Protein AF-A0A538IL35-F1 (afdb_monomer)

Nearest PDB structures (foldseek):
  2c0l-assembly1_A  TM=7.351E-01  e=3.423E-02  Homo sapiens
  7qtt-assembly1_X  TM=6.429E-01  e=5.592E-02  Homo sapiens
  7xn7-assembly1_q  TM=7.095E-01  e=3.117E-01  Komagataella phaffii
  2ho1-assembly1_A  TM=6.582E-01  e=2.105E-01  Pseudomonas aeruginosa PAO1
  6u3w-assembly1_B  TM=6.122E-01  e=2.561E-01  Saccharomyces cerevisiae S288C

Radius of gyration: 14.82 Å; Cα contacts (8 Å, |Δi|>4): 160; chains: 1; bounding box: 39×29×35 Å

Sequence (123 aa):
YTLQAEIAACHARAATAERTDWAKIADLYEVLARVAPSPIVELNRAVAISMASGPAEGLSLLDQIADDPSLKNYHLLPSVRGDLLAKLGRNAEARAEFERAASLTRNAREREILQRRAASLAD

Foldseek 3Di:
DVLVVVLVVQVVPAPDPLRRPLVVNLVSLVVCCVVPNDLVSLLVSLVSCCSVVNLVSSLVSLVVSVPPPVCQLPLVSLQSNLVSCVSVVVLVSSLVSLCSSLVNDPDPVSNVVSNVSSVVSDD

Mean predicted aligned error: 3.36 Å

Solvent-accessible surface area (backbone atoms only — not comparable to full-atom values): 6400 Å² total; per-residue (Å²): 108,71,62,61,51,50,45,51,46,40,55,72,72,25,92,43,82,88,62,31,58,28,57,61,40,24,54,45,31,54,53,42,33,73,78,56,72,41,76,67,44,49,52,51,26,22,54,25,32,21,71,53,76,32,40,68,58,12,46,58,50,44,64,77,53,65,80,41,75,87,49,74,72,38,30,63,58,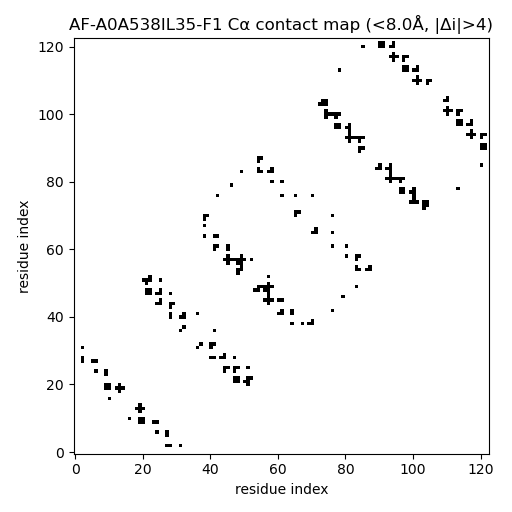33,39,54,49,15,54,30,29,45,77,70,68,41,30,73,61,13,23,53,22,15,48,51,17,29,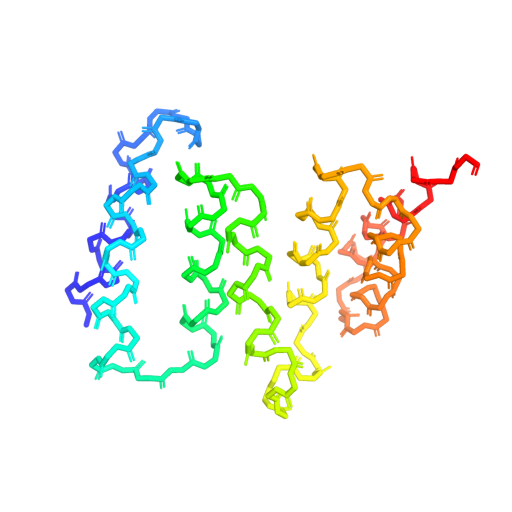72,48,44,88,48,68,68,60,23,53,52,27,46,51,55,24,57,74,46,69,128

Secondary structure (DSSP, 8-state):
-HHHHHHHHHHHH-SSGGGS-HHHHHHHHHHHHHHS--HHHHHHHHHHHHHHH-HHHHHHHHHHHTT-GGGTT-THHHHHHHHHHHHTT-HHHHHHHHHHHHHH---HHHHHHHHHHHHTT--

pLDDT: mean 94.09, std 5.65, range [55.53, 98.31]

Structure (mmCIF, N/CA/C/O backbone):
data_AF-A0A538IL35-F1
#
_entry.id   AF-A0A538IL35-F1
#
loop_
_atom_site.group_PDB
_atom_site.id
_atom_site.type_symbol
_atom_site.label_atom_id
_atom_site.label_alt_id
_atom_site.label_comp_id
_atom_site.label_asym_id
_atom_site.label_entity_id
_atom_site.label_seq_id
_atom_site.pdbx_PDB_ins_code
_atom_site.Cartn_x
_atom_site.Cartn_y
_atom_site.Cartn_z
_atom_site.occupancy
_atom_site.B_iso_or_equiv
_atom_site.auth_seq_id
_atom_site.auth_comp_id
_atom_site.auth_asym_id
_atom_site.auth_atom_id
_atom_site.pdbx_PDB_model_num
ATOM 1 N N . TYR A 1 1 ? 18.256 -2.791 -9.905 1.00 73.44 1 TYR A N 1
ATOM 2 C CA . TYR A 1 1 ? 17.986 -1.391 -10.293 1.00 73.44 1 TYR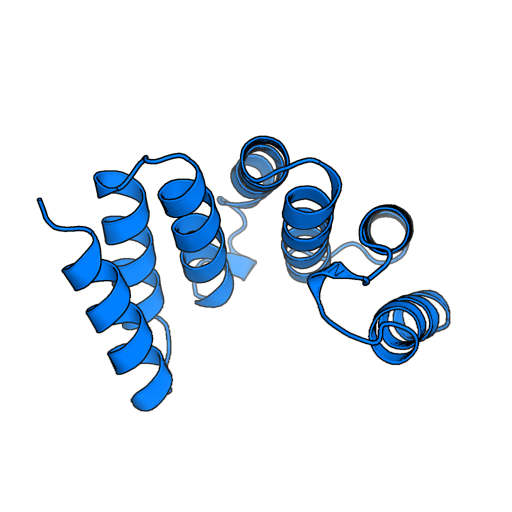 A CA 1
ATOM 3 C C . TYR A 1 1 ? 17.105 -1.239 -11.531 1.00 73.44 1 TYR A C 1
ATOM 5 O O . TYR A 1 1 ? 16.202 -0.419 -11.471 1.00 73.44 1 TYR A O 1
ATOM 13 N N . THR A 1 2 ? 17.277 -2.009 -12.616 1.00 90.50 2 THR A N 1
ATOM 14 C CA . THR A 1 2 ? 16.473 -1.848 -13.853 1.00 90.50 2 THR A CA 1
ATOM 15 C C . THR A 1 2 ? 14.954 -1.877 -13.630 1.00 90.50 2 THR A C 1
ATOM 17 O O . THR A 1 2 ? 14.255 -1.012 -14.140 1.00 90.50 2 THR A O 1
ATOM 20 N N . LEU A 1 3 ? 14.441 -2.803 -12.807 1.00 90.31 3 LEU A N 1
ATOM 21 C CA . LEU A 1 3 ? 13.003 -2.886 -12.496 1.00 90.31 3 LEU A CA 1
ATOM 22 C C . LEU A 1 3 ? 12.478 -1.628 -11.790 1.00 90.31 3 LEU A C 1
ATOM 24 O O . LEU A 1 3 ? 11.454 -1.077 -12.173 1.00 90.31 3 LEU A O 1
ATOM 28 N N . GLN A 1 4 ? 13.212 -1.139 -10.791 1.00 91.38 4 GLN A N 1
ATOM 29 C CA . GLN A 1 4 ? 12.852 0.079 -10.060 1.00 91.38 4 GLN A CA 1
ATOM 30 C C . GLN A 1 4 ? 12.913 1.317 -10.964 1.00 91.38 4 GLN A C 1
ATOM 32 O O . GLN A 1 4 ? 12.063 2.197 -10.855 1.00 91.38 4 GLN A O 1
ATOM 37 N N . ALA A 1 5 ? 13.887 1.371 -11.879 1.00 91.1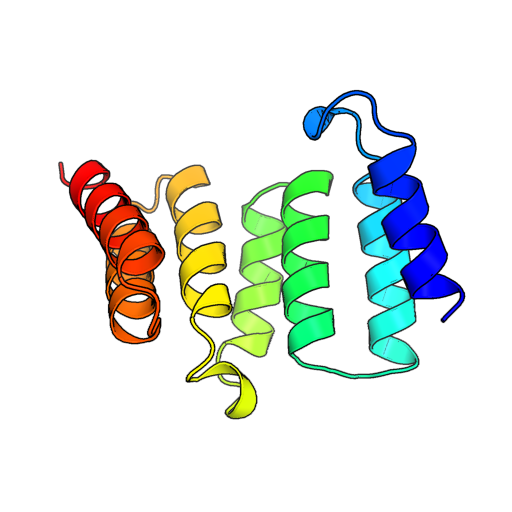2 5 ALA A N 1
ATOM 38 C CA . ALA A 1 5 ? 13.985 2.439 -12.867 1.00 91.12 5 ALA A CA 1
ATOM 39 C C . ALA A 1 5 ? 12.792 2.428 -13.835 1.00 91.12 5 ALA A C 1
ATOM 41 O O . ALA A 1 5 ? 12.257 3.490 -14.141 1.00 91.12 5 ALA A O 1
ATOM 42 N N . GLU A 1 6 ? 12.328 1.253 -14.269 1.00 93.25 6 GLU A N 1
ATOM 43 C CA . GLU A 1 6 ? 11.154 1.168 -15.143 1.00 93.25 6 GLU A CA 1
ATOM 44 C C . GLU A 1 6 ? 9.854 1.523 -14.407 1.00 93.25 6 GLU A C 1
ATOM 46 O O . GLU A 1 6 ? 9.009 2.206 -14.983 1.00 93.25 6 GLU A O 1
ATOM 51 N N . ILE A 1 7 ? 9.710 1.158 -13.126 1.00 91.75 7 ILE A N 1
ATOM 52 C CA . ILE A 1 7 ? 8.587 1.615 -12.284 1.00 91.75 7 ILE A CA 1
ATOM 53 C C . ILE A 1 7 ? 8.578 3.149 -12.209 1.00 91.75 7 ILE A C 1
ATOM 55 O O . ILE A 1 7 ? 7.558 3.785 -12.479 1.00 91.75 7 ILE A O 1
ATOM 59 N N . ALA A 1 8 ? 9.730 3.762 -11.917 1.00 90.56 8 ALA A N 1
ATOM 60 C CA . ALA A 1 8 ? 9.857 5.218 -11.882 1.00 90.56 8 ALA A CA 1
ATOM 61 C C . ALA A 1 8 ? 9.559 5.860 -13.250 1.00 90.56 8 ALA A C 1
ATOM 63 O O . ALA A 1 8 ? 8.884 6.888 -13.318 1.00 90.56 8 ALA A O 1
ATOM 64 N N . ALA A 1 9 ? 10.002 5.241 -14.348 1.00 89.69 9 ALA A N 1
ATOM 65 C CA . ALA A 1 9 ? 9.718 5.710 -15.700 1.00 89.69 9 ALA A CA 1
ATOM 66 C C . ALA A 1 9 ? 8.219 5.648 -16.039 1.00 89.69 9 ALA A C 1
ATOM 68 O O . ALA A 1 9 ? 7.721 6.541 -16.723 1.00 89.69 9 ALA A O 1
ATOM 69 N N . CYS A 1 10 ? 7.487 4.639 -15.554 1.00 91.50 10 CYS A N 1
ATOM 70 C CA . CYS A 1 10 ? 6.034 4.559 -15.729 1.00 91.50 10 CYS A CA 1
ATOM 71 C C . CYS A 1 10 ? 5.326 5.749 -15.069 1.00 91.50 10 CYS A C 1
ATOM 73 O O . CYS A 1 10 ? 4.487 6.380 -15.708 1.00 91.50 10 CYS A O 1
ATOM 75 N N . HIS A 1 11 ? 5.724 6.118 -13.847 1.00 92.25 11 HIS A N 1
ATOM 76 C CA . HIS A 1 11 ? 5.217 7.328 -13.194 1.00 92.25 11 HIS A CA 1
ATOM 77 C C . HIS A 1 11 ? 5.600 8.605 -13.951 1.00 92.25 11 HIS A C 1
ATOM 79 O O . HIS A 1 11 ? 4.755 9.466 -14.168 1.00 92.25 11 HIS A O 1
ATOM 85 N N . ALA A 1 12 ? 6.856 8.727 -14.390 1.00 89.69 12 ALA A N 1
ATOM 86 C CA . ALA A 1 12 ? 7.354 9.937 -15.048 1.00 89.69 12 ALA A CA 1
ATOM 87 C C . ALA A 1 12 ? 6.731 10.196 -16.433 1.00 89.69 12 ALA A C 1
ATOM 89 O O . ALA A 1 12 ? 6.666 11.341 -16.873 1.00 89.69 12 ALA A O 1
ATOM 90 N N . ARG A 1 13 ? 6.286 9.148 -17.138 1.00 91.75 13 ARG A N 1
ATOM 91 C CA . ARG A 1 13 ? 5.625 9.265 -18.451 1.00 91.75 13 ARG A CA 1
ATOM 92 C C . ARG A 1 13 ? 4.150 9.662 -18.343 1.00 91.75 13 ARG A C 1
ATOM 94 O O . ARG A 1 13 ? 3.563 10.081 -19.339 1.00 91.75 13 ARG A O 1
ATOM 101 N N . ALA A 1 14 ? 3.540 9.514 -17.170 1.00 88.94 14 ALA A N 1
ATOM 102 C CA . ALA A 1 14 ? 2.127 9.785 -16.974 1.00 88.94 14 ALA A CA 1
ATOM 103 C C . ALA A 1 14 ? 1.875 11.286 -16.773 1.00 88.94 14 ALA A C 1
ATOM 105 O O . ALA A 1 14 ? 2.492 11.928 -15.929 1.00 88.94 14 ALA A O 1
ATOM 106 N N . ALA A 1 15 ? 0.927 11.852 -17.524 1.00 85.88 15 ALA A N 1
ATOM 107 C CA . ALA A 1 15 ? 0.540 13.256 -17.353 1.00 85.88 15 ALA A CA 1
ATOM 108 C C . ALA A 1 15 ? -0.232 13.504 -16.040 1.00 85.88 15 ALA A C 1
ATOM 110 O O . ALA A 1 15 ? -0.231 14.618 -15.524 1.00 85.88 15 ALA A O 1
ATOM 111 N N . THR A 1 16 ? -0.902 12.472 -15.518 1.00 89.31 16 THR A N 1
ATOM 112 C CA . THR A 1 16 ? -1.600 12.469 -14.224 1.00 89.31 16 THR A CA 1
ATOM 113 C C . THR A 1 16 ? -1.483 11.085 -13.584 1.00 89.31 16 THR A C 1
ATOM 115 O O . THR A 1 16 ? -1.153 10.111 -14.266 1.00 89.31 16 THR A O 1
ATOM 118 N N . ALA A 1 17 ? -1.789 10.970 -12.290 1.00 82.56 17 ALA A N 1
ATOM 119 C CA . ALA A 1 17 ? -1.761 9.685 -11.590 1.00 82.56 17 ALA A CA 1
ATOM 120 C C . ALA A 1 17 ? -2.713 8.656 -12.230 1.00 82.56 17 ALA A C 1
ATOM 122 O O . ALA A 1 17 ? -2.357 7.489 -12.379 1.00 82.56 17 ALA A O 1
ATOM 123 N N . GLU A 1 18 ? -3.885 9.091 -12.692 1.00 85.62 18 GLU A N 1
ATOM 124 C CA . GLU A 1 18 ? -4.905 8.249 -13.333 1.00 85.62 18 GLU A CA 1
ATOM 125 C C . GLU A 1 18 ? -4.456 7.730 -14.703 1.00 85.62 18 GLU A C 1
ATOM 127 O O . GLU A 1 18 ? -4.920 6.688 -15.151 1.00 85.62 18 GLU A O 1
ATOM 132 N N . ARG A 1 19 ? -3.541 8.443 -15.371 1.00 89.06 19 ARG A N 1
ATOM 133 C CA . ARG A 1 19 ? -2.952 8.039 -16.658 1.00 89.06 19 ARG A CA 1
ATOM 134 C C . ARG A 1 19 ? -1.705 7.168 -16.508 1.00 89.06 19 ARG A C 1
ATOM 136 O O . ARG A 1 19 ? -1.077 6.841 -17.513 1.00 89.06 19 ARG A O 1
ATOM 143 N N . THR A 1 20 ? -1.316 6.832 -15.281 1.00 94.12 20 THR A N 1
ATOM 144 C CA . THR A 1 20 ? -0.191 5.924 -15.039 1.00 94.12 20 THR A CA 1
ATOM 145 C C . THR A 1 20 ? -0.569 4.513 -15.479 1.00 94.12 20 THR A C 1
ATOM 147 O O . THR A 1 20 ? -1.676 4.051 -15.212 1.00 94.12 20 THR A O 1
ATOM 150 N N . ASP A 1 21 ? 0.359 3.816 -16.136 1.00 95.38 21 ASP A N 1
ATOM 151 C CA . ASP A 1 21 ? 0.192 2.409 -16.508 1.00 95.38 21 ASP A CA 1
ATOM 152 C C . ASP A 1 21 ? 0.353 1.511 -15.271 1.00 95.38 21 ASP A C 1
ATOM 154 O O . ASP A 1 21 ? 1.407 0.928 -15.004 1.00 95.38 21 ASP A O 1
ATOM 158 N N . TRP A 1 22 ? -0.702 1.470 -14.458 1.00 96.38 22 TRP A N 1
ATOM 159 C CA . TRP A 1 22 ? -0.726 0.727 -13.202 1.00 96.38 22 TRP A CA 1
ATOM 160 C C . TRP A 1 22 ? -0.631 -0.785 -13.408 1.00 96.38 22 TRP A C 1
ATOM 162 O O . TRP A 1 22 ? -0.027 -1.456 -12.575 1.00 96.38 22 TRP A O 1
ATOM 172 N N . ALA A 1 23 ? -1.163 -1.309 -14.518 1.00 96.19 23 ALA A N 1
ATOM 173 C CA . ALA A 1 23 ? -1.047 -2.723 -14.866 1.00 96.19 23 ALA A CA 1
ATOM 174 C C . ALA A 1 23 ? 0.425 -3.106 -15.070 1.00 96.19 23 ALA A C 1
ATOM 176 O O . ALA A 1 23 ? 0.928 -4.017 -14.414 1.00 96.19 23 ALA A O 1
ATOM 177 N N . LYS A 1 24 ? 1.164 -2.321 -15.862 1.00 96.75 24 LYS A N 1
ATOM 178 C CA . LYS A 1 24 ? 2.604 -2.529 -16.037 1.00 96.75 24 LYS A CA 1
ATOM 179 C C . LYS A 1 24 ? 3.386 -2.377 -14.733 1.00 96.75 24 LYS A C 1
ATOM 181 O O . LYS A 1 24 ? 4.323 -3.135 -14.488 1.00 96.75 24 LYS A O 1
ATOM 186 N N . ILE A 1 25 ? 3.036 -1.407 -13.888 1.00 97.56 25 ILE A N 1
ATOM 187 C CA . ILE A 1 25 ? 3.685 -1.251 -12.578 1.00 97.56 25 ILE A CA 1
ATOM 188 C C . ILE A 1 25 ? 3.434 -2.484 -11.696 1.00 97.56 25 ILE A C 1
ATOM 190 O O . ILE A 1 25 ? 4.368 -2.946 -11.040 1.00 97.56 25 ILE A O 1
ATOM 194 N N . ALA A 1 26 ? 2.222 -3.045 -11.700 1.00 97.12 26 ALA A N 1
ATOM 195 C CA . ALA A 1 26 ? 1.906 -4.266 -10.962 1.00 97.12 26 ALA A CA 1
ATOM 196 C C . ALA A 1 26 ? 2.739 -5.465 -11.454 1.00 97.12 26 ALA A C 1
ATOM 198 O O . ALA A 1 26 ? 3.343 -6.154 -10.628 1.00 97.12 26 ALA A O 1
ATOM 199 N N . ASP A 1 27 ? 2.869 -5.647 -12.773 1.00 97.19 27 ASP A N 1
ATOM 200 C CA . ASP A 1 27 ? 3.709 -6.698 -13.371 1.00 97.19 27 ASP A CA 1
ATOM 201 C C . ASP A 1 27 ? 5.186 -6.544 -12.972 1.00 97.19 27 ASP A C 1
ATOM 203 O O . ASP A 1 27 ? 5.861 -7.509 -12.599 1.00 97.19 27 ASP A O 1
ATOM 207 N N . LEU A 1 28 ? 5.704 -5.311 -12.996 1.00 97.69 28 LEU A N 1
ATOM 208 C CA . LEU A 1 28 ? 7.079 -5.013 -12.587 1.00 97.69 28 LEU A CA 1
ATOM 209 C C . LEU A 1 28 ? 7.306 -5.304 -11.101 1.00 97.69 28 LEU A C 1
ATOM 211 O O . LEU A 1 28 ? 8.356 -5.844 -10.742 1.00 97.69 28 LEU A O 1
ATOM 215 N N . TYR A 1 29 ? 6.338 -4.976 -10.242 1.00 97.62 29 TYR A N 1
ATOM 216 C CA . TYR A 1 29 ? 6.401 -5.311 -8.822 1.00 97.62 29 TYR A CA 1
ATOM 217 C C . TYR A 1 29 ? 6.312 -6.814 -8.570 1.00 97.62 29 TYR A C 1
ATOM 219 O O . TYR A 1 29 ? 7.001 -7.306 -7.683 1.00 97.62 29 TYR A O 1
ATOM 227 N N . GLU A 1 30 ? 5.537 -7.560 -9.355 1.00 96.12 30 GLU A N 1
ATOM 228 C CA . GLU A 1 30 ? 5.501 -9.019 -9.261 1.00 96.12 30 GLU A CA 1
ATOM 229 C C . GLU A 1 30 ? 6.856 -9.647 -9.608 1.00 96.12 30 GLU A C 1
ATOM 231 O O . GLU A 1 30 ? 7.354 -10.525 -8.899 1.00 96.12 30 GLU A O 1
ATOM 236 N N . VAL A 1 31 ? 7.502 -9.173 -10.677 1.00 97.31 31 VAL A N 1
ATOM 237 C CA . VAL A 1 31 ? 8.864 -9.607 -11.009 1.00 97.31 31 VAL A CA 1
ATOM 238 C C . VAL A 1 31 ? 9.833 -9.213 -9.894 1.00 97.31 31 VAL A C 1
ATOM 240 O O . VAL A 1 31 ? 10.654 -10.038 -9.489 1.00 97.31 31 VAL A O 1
ATOM 243 N N . LEU A 1 32 ? 9.727 -7.988 -9.368 1.00 96.19 32 LEU A N 1
ATOM 244 C CA . LEU A 1 32 ? 10.591 -7.502 -8.294 1.00 96.19 32 LEU A CA 1
ATOM 245 C C . LEU A 1 32 ? 10.441 -8.331 -7.012 1.00 96.19 32 LEU A C 1
ATOM 247 O O . LEU A 1 32 ? 11.453 -8.679 -6.413 1.00 96.19 32 LEU A O 1
ATOM 251 N N . ALA A 1 33 ? 9.216 -8.696 -6.636 1.00 95.06 33 ALA A N 1
ATOM 252 C CA . ALA A 1 33 ? 8.927 -9.528 -5.472 1.00 95.06 33 ALA A CA 1
ATOM 253 C C . ALA A 1 33 ? 9.592 -10.908 -5.560 1.00 95.06 33 ALA A C 1
ATOM 255 O O . ALA A 1 33 ? 10.111 -11.408 -4.567 1.00 95.06 33 ALA A O 1
ATOM 256 N N . ARG A 1 34 ? 9.657 -11.499 -6.761 1.00 95.31 34 ARG A N 1
ATOM 257 C CA . ARG A 1 34 ? 10.338 -12.786 -6.978 1.00 95.31 34 ARG A CA 1
ATOM 258 C C . ARG A 1 34 ? 11.856 -12.692 -6.861 1.00 95.31 34 ARG A C 1
ATOM 260 O O . ARG A 1 34 ? 12.480 -13.586 -6.299 1.00 95.31 34 ARG A O 1
ATOM 267 N N . VAL A 1 35 ? 12.463 -11.650 -7.431 1.00 96.56 35 VAL A N 1
ATOM 268 C CA . VAL A 1 35 ? 13.934 -11.542 -7.524 1.00 96.56 35 VAL A CA 1
ATOM 269 C C . VAL A 1 35 ? 14.572 -10.831 -6.330 1.00 96.56 35 VAL A C 1
ATOM 271 O O . VAL A 1 35 ? 15.765 -10.993 -6.088 1.00 96.56 35 VAL A O 1
ATOM 274 N N . ALA A 1 36 ? 13.795 -10.038 -5.594 1.00 93.69 36 ALA A N 1
ATOM 275 C CA . ALA A 1 36 ? 14.210 -9.338 -4.384 1.00 93.69 36 ALA A CA 1
ATOM 276 C C . ALA A 1 36 ? 13.046 -9.301 -3.369 1.00 93.69 36 ALA A C 1
ATOM 278 O O . ALA A 1 36 ? 12.437 -8.242 -3.176 1.00 93.69 36 ALA A O 1
ATOM 279 N N . PRO A 1 37 ? 12.725 -10.443 -2.727 1.00 91.81 37 PRO A N 1
ATOM 280 C CA . PRO A 1 37 ? 11.602 -10.544 -1.802 1.00 91.81 37 PRO A CA 1
ATOM 281 C C . PRO A 1 37 ? 11.713 -9.542 -0.654 1.00 91.81 37 PRO A C 1
ATOM 283 O O . PRO A 1 37 ? 12.735 -9.458 0.030 1.00 91.81 37 PRO A O 1
ATOM 286 N N . SER A 1 38 ? 10.651 -8.770 -0.440 1.00 92.50 38 SER A N 1
ATOM 287 C CA . SER A 1 38 ? 10.571 -7.804 0.651 1.00 92.50 38 SER A CA 1
ATOM 288 C C . SER A 1 38 ? 9.112 -7.469 0.959 1.00 92.50 38 SER A C 1
ATOM 290 O O . SER A 1 38 ? 8.362 -7.160 0.031 1.00 92.50 38 SER A O 1
ATOM 292 N N . PRO A 1 39 ? 8.716 -7.399 2.239 1.00 92.06 39 PRO A N 1
ATOM 293 C CA . PRO A 1 39 ? 7.370 -6.972 2.628 1.00 92.06 39 PRO A CA 1
ATOM 294 C C . PRO A 1 39 ? 7.016 -5.557 2.140 1.00 92.06 39 PRO A C 1
ATOM 296 O O . PRO A 1 39 ? 5.859 -5.257 1.868 1.00 92.06 39 PRO A O 1
ATOM 299 N N . ILE A 1 40 ? 8.018 -4.691 1.944 1.00 92.88 40 ILE A N 1
ATOM 300 C CA . ILE A 1 40 ? 7.830 -3.354 1.359 1.00 92.88 40 ILE A CA 1
ATOM 301 C C . ILE A 1 40 ? 7.549 -3.432 -0.147 1.00 92.88 40 ILE A C 1
ATOM 303 O O . ILE A 1 40 ? 6.765 -2.647 -0.677 1.00 92.88 40 ILE A O 1
ATOM 307 N N . VAL A 1 41 ? 8.183 -4.373 -0.851 1.00 95.50 41 VAL A N 1
ATOM 308 C CA . VAL A 1 41 ? 7.913 -4.622 -2.274 1.00 95.50 41 VAL A CA 1
ATOM 309 C C . VAL A 1 41 ? 6.496 -5.166 -2.446 1.00 95.50 41 VAL A C 1
ATOM 311 O O . VAL A 1 41 ? 5.776 -4.667 -3.305 1.00 95.50 41 VAL A O 1
ATOM 314 N N . GLU A 1 42 ? 6.069 -6.098 -1.593 1.00 96.12 42 GLU A N 1
ATOM 315 C CA . GLU A 1 42 ? 4.701 -6.638 -1.606 1.00 96.12 42 GLU A CA 1
ATOM 316 C C . GLU A 1 42 ? 3.645 -5.582 -1.253 1.00 96.12 42 GLU A C 1
ATOM 318 O O . GLU A 1 42 ? 2.624 -5.473 -1.929 1.00 96.12 42 GLU A O 1
ATOM 323 N N . LEU A 1 43 ? 3.912 -4.726 -0.261 1.00 96.50 43 LEU A N 1
ATOM 324 C CA . LEU A 1 43 ? 3.047 -3.588 0.059 1.00 96.50 43 LEU A CA 1
ATOM 325 C C . LEU A 1 43 ? 2.866 -2.662 -1.155 1.00 96.50 43 LEU A C 1
ATOM 327 O O . LEU A 1 43 ? 1.745 -2.287 -1.496 1.00 96.50 43 LEU A O 1
ATOM 331 N N . ASN A 1 44 ? 3.955 -2.318 -1.844 1.00 96.25 44 ASN A N 1
ATOM 332 C CA . ASN A 1 44 ? 3.874 -1.485 -3.044 1.00 96.25 44 ASN A CA 1
ATOM 333 C C . ASN A 1 44 ? 3.174 -2.204 -4.210 1.00 96.25 44 ASN A C 1
ATOM 335 O O . ASN A 1 44 ? 2.421 -1.573 -4.955 1.00 96.25 44 ASN A O 1
ATOM 339 N N . ARG A 1 45 ? 3.364 -3.524 -4.344 1.00 97.19 45 ARG A N 1
ATOM 340 C CA . ARG A 1 45 ? 2.634 -4.354 -5.310 1.00 97.19 45 ARG A CA 1
ATOM 341 C C . ARG A 1 45 ? 1.129 -4.284 -5.063 1.00 97.19 45 ARG A C 1
ATOM 343 O O . ARG A 1 45 ? 0.372 -4.091 -6.010 1.00 97.19 45 ARG A O 1
ATOM 350 N N . ALA A 1 46 ? 0.698 -4.371 -3.806 1.00 97.44 46 ALA A N 1
ATOM 351 C CA . ALA A 1 46 ? -0.710 -4.264 -3.434 1.00 97.44 46 ALA A CA 1
ATOM 352 C C . ALA A 1 46 ? -1.307 -2.899 -3.800 1.00 97.44 46 ALA A C 1
ATOM 354 O O . ALA A 1 46 ? -2.425 -2.837 -4.313 1.00 97.44 46 ALA A O 1
ATOM 355 N N . VAL A 1 47 ? -0.548 -1.811 -3.625 1.00 96.88 47 VAL A N 1
ATOM 356 C CA . VAL A 1 47 ? -0.954 -0.480 -4.104 1.00 96.88 47 VAL A CA 1
ATOM 357 C C . VAL A 1 47 ? -1.134 -0.486 -5.622 1.00 96.88 47 VAL A C 1
ATOM 359 O O . VAL A 1 47 ? -2.187 -0.071 -6.102 1.00 96.88 47 VAL A O 1
ATOM 362 N N . ALA A 1 48 ? -0.160 -0.992 -6.381 1.00 97.38 48 ALA A N 1
ATOM 363 C CA . ALA A 1 48 ? -0.236 -1.029 -7.842 1.00 97.38 48 ALA A CA 1
ATOM 364 C C . ALA A 1 48 ? -1.437 -1.847 -8.347 1.00 97.38 48 ALA A C 1
ATOM 366 O O . ALA A 1 48 ? -2.192 -1.372 -9.194 1.00 97.38 48 ALA A O 1
ATOM 367 N N . ILE A 1 49 ? -1.672 -3.025 -7.762 1.00 98.00 49 ILE A N 1
ATOM 368 C CA . ILE A 1 49 ? -2.841 -3.864 -8.060 1.00 98.00 49 ILE A CA 1
ATOM 369 C C . ILE A 1 49 ? -4.136 -3.129 -7.719 1.00 98.00 49 ILE A C 1
ATOM 371 O O . ILE A 1 49 ? -5.072 -3.153 -8.512 1.00 98.00 49 ILE A O 1
ATOM 375 N N . SER A 1 50 ? -4.191 -2.418 -6.587 1.00 97.75 50 SER A N 1
ATOM 376 C CA . SER A 1 50 ? -5.390 -1.662 -6.214 1.00 97.75 50 SER A CA 1
ATOM 377 C C . SER A 1 50 ? -5.766 -0.587 -7.238 1.00 97.75 50 SER A C 1
ATOM 379 O O . SER A 1 50 ? -6.946 -0.294 -7.431 1.00 97.75 50 SER A O 1
ATOM 381 N N . MET A 1 51 ? -4.761 -0.007 -7.897 1.00 96.12 51 MET A N 1
ATOM 382 C CA . MET A 1 51 ? -4.939 1.025 -8.914 1.00 96.12 51 MET A CA 1
ATOM 383 C C . MET A 1 51 ? -5.265 0.433 -10.291 1.00 96.12 51 MET A C 1
ATOM 385 O O . MET A 1 51 ? -5.994 1.059 -11.053 1.00 96.12 51 MET A O 1
ATOM 389 N N . ALA A 1 52 ? -4.747 -0.759 -10.603 1.00 96.56 52 ALA A N 1
ATOM 390 C CA . ALA A 1 52 ? -4.979 -1.444 -11.875 1.00 96.56 52 ALA A CA 1
ATOM 391 C C . ALA A 1 52 ? -6.311 -2.212 -11.913 1.00 96.56 52 ALA A C 1
ATOM 393 O O . ALA A 1 52 ? -7.056 -2.118 -12.886 1.00 96.56 52 ALA A O 1
ATOM 394 N N . SER A 1 53 ? -6.607 -2.956 -10.847 1.00 96.56 53 SER A N 1
ATOM 395 C CA . SER A 1 53 ? -7.695 -3.943 -10.786 1.00 96.56 53 SER A CA 1
ATOM 396 C C . SER A 1 53 ? -8.754 -3.616 -9.731 1.00 96.56 53 SER A C 1
ATOM 398 O O . SER A 1 53 ? -9.775 -4.292 -9.642 1.00 96.56 53 SER A O 1
ATOM 400 N N . GLY A 1 54 ? -8.543 -2.557 -8.947 1.00 97.38 54 GLY A N 1
ATOM 401 C CA . GLY A 1 54 ? -9.502 -2.055 -7.970 1.00 97.38 54 GLY A CA 1
ATOM 402 C C . GLY A 1 54 ? -9.151 -2.385 -6.513 1.00 97.38 54 GLY A C 1
ATOM 403 O O . GLY A 1 54 ? -8.335 -3.262 -6.222 1.00 97.38 54 GLY A O 1
ATOM 404 N N . PRO A 1 55 ? -9.778 -1.677 -5.556 1.00 98.00 55 PRO A N 1
ATOM 405 C CA . PRO A 1 55 ? -9.369 -1.691 -4.152 1.00 98.00 55 PRO A CA 1
ATOM 406 C C . PRO A 1 55 ? -9.509 -3.056 -3.463 1.00 98.00 55 PRO A C 1
ATOM 408 O O . PRO A 1 55 ? -8.731 -3.342 -2.557 1.00 98.00 55 PRO A O 1
ATOM 411 N N . ALA A 1 56 ? -10.449 -3.904 -3.894 1.00 98.12 56 ALA A N 1
ATOM 412 C CA . ALA A 1 56 ? -10.634 -5.246 -3.336 1.00 98.12 56 ALA A CA 1
ATOM 413 C C . ALA A 1 56 ? -9.423 -6.157 -3.597 1.00 98.12 56 ALA A C 1
ATOM 415 O O . ALA A 1 56 ? -8.949 -6.823 -2.678 1.00 98.12 56 ALA A O 1
ATOM 416 N N . GLU A 1 57 ? -8.879 -6.126 -4.816 1.00 98.00 57 GLU A N 1
ATOM 417 C CA . GLU A 1 57 ? -7.728 -6.946 -5.211 1.00 98.00 57 GLU A CA 1
ATOM 418 C C . GLU A 1 57 ? -6.467 -6.551 -4.437 1.00 98.00 57 GLU A C 1
ATOM 420 O O . GLU A 1 57 ? -5.761 -7.397 -3.887 1.00 98.00 57 GLU A O 1
ATOM 425 N N . GLY A 1 58 ? -6.214 -5.244 -4.313 1.00 97.50 58 GLY A N 1
ATOM 426 C CA . GLY A 1 58 ? -5.101 -4.751 -3.504 1.00 97.50 58 GLY A CA 1
ATOM 427 C C . GLY A 1 58 ? -5.246 -5.120 -2.027 1.00 97.50 58 GLY A C 1
ATOM 428 O O . GLY A 1 58 ? -4.273 -5.526 -1.394 1.00 97.50 58 GLY A O 1
ATOM 429 N N . LEU A 1 59 ? -6.462 -5.030 -1.479 1.00 97.81 59 LEU A N 1
ATOM 430 C CA . LEU A 1 59 ? -6.726 -5.375 -0.084 1.00 97.81 59 LEU A CA 1
ATOM 431 C C . LEU A 1 59 ? -6.492 -6.868 0.188 1.00 97.81 59 LEU A C 1
ATOM 433 O O . LEU A 1 59 ? -5.882 -7.196 1.202 1.00 97.81 59 LEU A O 1
ATOM 437 N N . SER A 1 60 ? -6.890 -7.747 -0.737 1.00 97.12 60 SER A N 1
ATOM 438 C CA . SER A 1 60 ? -6.643 -9.190 -0.627 1.00 97.12 60 SER A CA 1
ATOM 439 C C . SER A 1 60 ? -5.149 -9.525 -0.561 1.00 97.12 60 SER A C 1
ATOM 441 O O . SER A 1 60 ? -4.750 -10.408 0.198 1.00 97.12 60 SER A O 1
ATOM 443 N N . LEU A 1 61 ? -4.300 -8.803 -1.302 1.00 95.12 61 LEU A N 1
ATOM 444 C CA . LEU A 1 61 ? -2.851 -8.976 -1.186 1.00 95.12 61 LEU A CA 1
ATOM 445 C C . LEU A 1 61 ? -2.309 -8.419 0.140 1.00 95.12 61 LEU A C 1
ATOM 447 O O . LEU A 1 61 ? -1.444 -9.042 0.750 1.00 95.12 61 LEU A O 1
ATOM 451 N N . LEU A 1 62 ? -2.830 -7.284 0.624 1.00 95.06 62 LEU A N 1
ATOM 452 C CA . LEU A 1 62 ? -2.439 -6.752 1.936 1.00 95.06 62 LEU A CA 1
ATOM 453 C C . LEU A 1 62 ? -2.769 -7.713 3.078 1.00 95.06 62 LEU A C 1
ATOM 455 O O . LEU A 1 62 ? -1.977 -7.820 4.010 1.00 95.06 62 LEU A O 1
ATOM 459 N N . ASP A 1 63 ? -3.905 -8.410 3.009 1.00 93.81 63 ASP A N 1
ATOM 460 C CA . ASP A 1 63 ? -4.288 -9.423 4.000 1.00 93.81 63 ASP A CA 1
ATOM 461 C C . ASP A 1 63 ? -3.233 -10.532 4.127 1.00 93.81 63 ASP A C 1
ATOM 463 O O . ASP A 1 63 ? -2.970 -11.003 5.230 1.00 93.81 63 ASP A O 1
ATOM 467 N N . GLN A 1 64 ? -2.567 -10.902 3.028 1.00 92.31 64 GLN A N 1
ATOM 468 C CA . GLN A 1 64 ? -1.544 -11.956 3.020 1.00 92.31 64 GLN A CA 1
ATOM 469 C C . GLN A 1 64 ? -0.241 -11.540 3.717 1.00 92.31 64 GLN A C 1
ATOM 471 O O . GLN A 1 64 ? 0.514 -12.401 4.164 1.00 92.31 64 GLN A O 1
ATOM 476 N N . ILE A 1 65 ? 0.029 -10.234 3.814 1.00 90.88 65 ILE A N 1
ATOM 477 C CA . ILE A 1 65 ? 1.261 -9.689 4.409 1.00 90.88 65 ILE A CA 1
ATOM 478 C C . ILE A 1 65 ? 1.021 -8.956 5.735 1.00 90.88 65 ILE A C 1
ATOM 480 O O . ILE A 1 65 ? 1.973 -8.478 6.352 1.00 90.88 65 ILE A O 1
ATOM 484 N N . ALA A 1 66 ? -0.231 -8.852 6.189 1.00 86.69 66 ALA A N 1
ATOM 485 C CA . ALA A 1 66 ? -0.607 -8.061 7.361 1.00 86.69 66 ALA A CA 1
ATOM 486 C C . ALA A 1 66 ? 0.056 -8.545 8.665 1.00 86.69 66 ALA A C 1
ATOM 488 O O . ALA A 1 66 ? 0.346 -7.735 9.550 1.00 86.69 66 ALA A O 1
ATOM 489 N N . ASP A 1 67 ? 0.331 -9.848 8.762 1.00 87.88 67 ASP A N 1
ATOM 490 C CA . ASP A 1 67 ? 0.941 -10.475 9.936 1.00 87.88 67 ASP A CA 1
ATOM 491 C C . ASP A 1 67 ? 2.478 -10.452 9.924 1.00 87.88 67 ASP A C 1
ATOM 493 O O . ASP A 1 67 ? 3.107 -10.859 10.909 1.00 87.88 67 ASP A O 1
ATOM 497 N N . ASP A 1 68 ? 3.101 -9.940 8.854 1.00 89.38 68 ASP A N 1
ATOM 498 C CA . ASP A 1 68 ? 4.557 -9.865 8.755 1.00 89.38 68 ASP A CA 1
ATOM 499 C C . ASP A 1 68 ? 5.134 -8.966 9.875 1.00 89.38 68 ASP A C 1
ATOM 501 O O . ASP A 1 68 ? 4.830 -7.765 9.951 1.00 89.38 68 ASP A O 1
ATOM 505 N N . PRO A 1 69 ? 6.001 -9.501 10.762 1.00 88.31 69 PRO A N 1
ATOM 506 C CA . PRO A 1 69 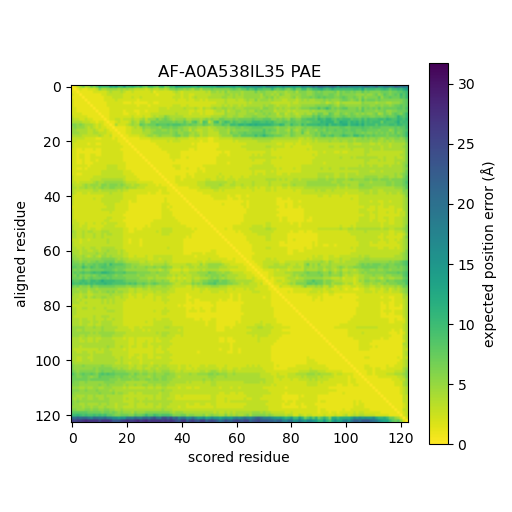? 6.563 -8.743 11.875 1.00 88.31 69 PRO A CA 1
ATOM 507 C C . PRO A 1 69 ? 7.315 -7.475 11.458 1.00 88.31 69 PRO A C 1
ATOM 509 O O . PRO A 1 69 ? 7.349 -6.514 12.229 1.00 88.31 69 PRO A O 1
ATOM 512 N N . SER A 1 70 ? 7.900 -7.454 10.257 1.00 88.25 70 SER A N 1
ATOM 513 C CA . SER A 1 70 ? 8.656 -6.308 9.744 1.00 88.25 70 SER A CA 1
ATOM 514 C C . SER A 1 70 ? 7.771 -5.102 9.419 1.00 88.25 70 SER A C 1
ATOM 516 O O . SER A 1 70 ? 8.245 -3.966 9.470 1.00 88.25 70 SER A O 1
ATOM 518 N N . LEU A 1 71 ? 6.477 -5.323 9.161 1.00 89.50 71 LEU A N 1
ATOM 519 C CA . LEU A 1 71 ? 5.515 -4.267 8.845 1.00 89.50 71 LEU A CA 1
ATOM 520 C C . LEU A 1 71 ? 4.738 -3.770 10.069 1.00 89.50 71 LEU A C 1
ATOM 522 O O . LEU A 1 71 ? 4.078 -2.735 9.986 1.00 89.50 71 LEU A O 1
ATOM 526 N N . LYS A 1 72 ? 4.847 -4.436 11.228 1.00 84.44 72 LYS A N 1
ATOM 527 C CA . LYS A 1 72 ? 4.054 -4.108 12.433 1.00 84.44 72 LYS A CA 1
ATOM 528 C C . LYS A 1 72 ? 4.155 -2.648 12.872 1.00 84.44 72 LYS A C 1
ATOM 530 O O . LYS A 1 72 ? 3.162 -2.084 13.324 1.00 84.44 72 LYS A O 1
ATOM 535 N N . ASN A 1 73 ? 5.340 -2.054 12.731 1.00 85.75 73 ASN A N 1
ATOM 536 C CA . ASN A 1 73 ? 5.612 -0.662 13.103 1.00 85.75 73 ASN A CA 1
ATOM 537 C C . ASN A 1 73 ? 5.678 0.279 11.890 1.00 85.75 73 ASN A C 1
ATOM 539 O O . ASN A 1 73 ? 6.084 1.434 12.022 1.00 85.75 73 ASN A O 1
ATOM 543 N N . TYR A 1 74 ? 5.314 -0.206 10.703 1.00 91.12 74 TYR A N 1
ATOM 544 C CA . TYR A 1 74 ? 5.401 0.557 9.471 1.00 91.12 74 TYR A CA 1
ATOM 545 C C . TYR A 1 74 ? 4.058 1.207 9.162 1.00 91.12 74 TYR A C 1
ATOM 547 O O . TYR A 1 74 ? 3.149 0.561 8.653 1.00 91.12 74 TYR A O 1
ATOM 555 N N . HIS A 1 75 ? 3.933 2.501 9.470 1.00 90.56 75 HIS A N 1
ATOM 556 C CA . HIS A 1 75 ? 2.663 3.229 9.374 1.00 90.56 75 HIS A CA 1
ATOM 557 C C . HIS A 1 75 ? 2.018 3.203 7.975 1.00 90.56 75 HIS A C 1
ATOM 559 O O . HIS A 1 75 ? 0.809 3.387 7.877 1.00 90.56 75 HIS A O 1
ATOM 565 N N . LEU A 1 76 ? 2.778 2.963 6.896 1.00 93.00 76 LEU A N 1
ATOM 566 C CA . LEU A 1 76 ? 2.208 2.896 5.548 1.00 93.00 76 LEU A CA 1
ATOM 567 C C . LEU A 1 76 ? 1.295 1.686 5.339 1.00 93.00 76 LEU A C 1
ATOM 569 O O . LEU A 1 76 ? 0.338 1.811 4.583 1.00 93.00 76 LEU A O 1
ATOM 573 N N . LEU A 1 77 ? 1.534 0.552 6.007 1.00 95.38 77 LEU A N 1
ATOM 574 C CA . LEU A 1 77 ? 0.648 -0.611 5.893 1.00 95.38 77 LEU A CA 1
ATOM 575 C C . LEU A 1 77 ? -0.793 -0.272 6.339 1.00 95.38 77 LEU A C 1
ATOM 577 O O . LEU A 1 77 ? -1.698 -0.382 5.510 1.00 95.38 77 LEU A O 1
ATOM 581 N N . PRO A 1 78 ? -1.033 0.192 7.584 1.00 96.38 78 PRO A N 1
ATOM 582 C CA . PRO A 1 78 ? -2.370 0.594 8.006 1.00 96.38 78 PRO A CA 1
ATOM 583 C C . PRO A 1 78 ? -2.892 1.815 7.227 1.00 96.38 78 PRO A C 1
ATOM 585 O O . PRO A 1 78 ? -4.079 1.873 6.926 1.00 96.38 78 PRO A O 1
ATOM 588 N N . SER A 1 79 ? -2.039 2.752 6.784 1.00 96.56 79 SER A N 1
ATOM 589 C CA . SER A 1 79 ? -2.495 3.854 5.916 1.00 96.56 79 SER A CA 1
ATOM 590 C C . SER A 1 79 ? -3.100 3.358 4.598 1.00 96.56 79 SER A C 1
ATOM 592 O O . SER A 1 79 ? -4.214 3.745 4.254 1.00 96.56 79 SER A O 1
ATOM 594 N N . VAL A 1 80 ? -2.384 2.500 3.860 1.00 96.94 80 VAL A N 1
ATOM 595 C CA . VAL A 1 80 ? -2.861 1.968 2.573 1.00 96.94 80 VAL A CA 1
ATOM 596 C C . VAL A 1 80 ? -4.095 1.101 2.794 1.00 96.94 80 VAL A C 1
ATOM 598 O O . VAL A 1 80 ? -5.070 1.215 2.057 1.00 96.94 80 VAL A O 1
ATOM 601 N N . ARG A 1 81 ? -4.095 0.263 3.834 1.00 97.62 81 ARG A N 1
ATOM 602 C CA . ARG A 1 81 ? -5.252 -0.568 4.170 1.00 97.62 81 ARG A CA 1
ATOM 603 C C . ARG A 1 81 ? -6.498 0.281 4.443 1.00 97.62 81 ARG A C 1
ATOM 605 O O . ARG A 1 81 ? -7.555 -0.012 3.884 1.00 97.62 81 ARG A O 1
ATOM 612 N N . GLY A 1 82 ? -6.359 1.362 5.214 1.00 97.50 82 GLY A N 1
ATOM 613 C CA . GLY A 1 82 ? -7.424 2.338 5.450 1.00 97.50 82 GLY A CA 1
ATOM 614 C C . GLY A 1 82 ? -7.962 2.958 4.157 1.00 97.50 82 GLY A C 1
ATOM 615 O O . GLY A 1 82 ? -9.177 3.058 3.983 1.00 97.50 82 GLY A O 1
ATOM 616 N N . ASP A 1 83 ? -7.084 3.296 3.206 1.00 97.38 83 ASP A N 1
ATOM 617 C CA . ASP A 1 83 ? -7.476 3.842 1.896 1.00 97.38 83 ASP A CA 1
ATOM 618 C C . ASP A 1 83 ? -8.347 2.877 1.100 1.00 97.38 83 ASP A C 1
ATOM 620 O O . ASP A 1 83 ? -9.372 3.274 0.540 1.00 97.38 83 ASP A O 1
ATOM 624 N N . LEU A 1 84 ? -7.934 1.611 1.030 1.00 98.12 84 LEU A N 1
ATOM 625 C CA . LEU A 1 84 ? -8.648 0.596 0.262 1.00 98.12 84 LEU A CA 1
ATOM 626 C C . LEU A 1 84 ? -9.991 0.256 0.908 1.00 98.12 84 LEU A C 1
ATOM 628 O O . LEU A 1 84 ? -10.997 0.175 0.207 1.00 98.12 84 LEU A O 1
ATOM 632 N N . LEU A 1 85 ? -10.030 0.133 2.237 1.00 98.25 85 LEU A N 1
ATOM 633 C CA . LEU A 1 85 ? -11.264 -0.097 2.989 1.00 98.25 85 LEU A CA 1
ATOM 634 C C . LEU A 1 85 ? -12.265 1.052 2.804 1.00 98.25 85 LEU A C 1
ATOM 636 O O . LEU A 1 85 ? -13.438 0.792 2.543 1.00 98.25 85 LEU A O 1
ATOM 640 N N . ALA A 1 86 ? -11.810 2.307 2.857 1.00 97.75 86 ALA A N 1
ATOM 641 C CA . ALA A 1 86 ? -12.671 3.469 2.636 1.00 97.75 86 ALA A CA 1
ATOM 642 C C . ALA A 1 86 ? -13.251 3.486 1.212 1.00 97.75 86 ALA A C 1
ATOM 644 O O . ALA A 1 86 ? -14.445 3.708 1.031 1.00 97.75 86 ALA A O 1
ATOM 645 N N . LYS A 1 87 ? -12.436 3.173 0.193 1.00 96.88 87 LYS A N 1
ATOM 646 C CA . LYS A 1 87 ? -12.903 3.043 -1.203 1.00 96.88 87 LYS A CA 1
ATOM 647 C C . LYS A 1 87 ? -13.931 1.921 -1.394 1.00 96.88 87 LYS A C 1
ATOM 649 O O . LYS A 1 87 ? -14.715 1.978 -2.335 1.00 96.88 87 LYS A O 1
ATOM 654 N N . LEU A 1 88 ? -13.923 0.916 -0.520 1.00 97.75 88 LEU A N 1
ATOM 655 C CA . LEU A 1 88 ? -14.890 -0.186 -0.496 1.00 97.75 88 LEU A CA 1
ATOM 656 C C . LEU A 1 88 ? -16.116 0.105 0.389 1.00 97.75 88 LEU A C 1
ATOM 658 O O . LEU A 1 88 ? -16.963 -0.770 0.546 1.00 97.75 88 LEU A O 1
ATOM 662 N N . GLY A 1 89 ? -16.211 1.292 1.000 1.00 97.19 89 GLY A N 1
ATOM 663 C CA . GLY A 1 89 ? -17.292 1.656 1.923 1.00 97.19 89 GLY A CA 1
ATOM 664 C C . GLY A 1 89 ? -17.208 0.986 3.301 1.00 97.19 89 GLY A C 1
ATOM 665 O O . GLY A 1 89 ? -18.148 1.069 4.089 1.00 97.19 89 GLY A O 1
ATOM 666 N N . ARG A 1 90 ? -16.089 0.326 3.632 1.00 97.62 90 ARG A N 1
ATOM 667 C CA . ARG A 1 90 ? -15.849 -0.338 4.928 1.00 97.62 90 ARG A CA 1
ATOM 668 C C . ARG A 1 90 ? -15.334 0.671 5.960 1.00 97.62 90 ARG A C 1
ATOM 670 O O . ARG A 1 90 ? -14.226 0.546 6.480 1.00 97.62 90 ARG A O 1
ATOM 677 N N . ASN A 1 91 ? -16.138 1.698 6.233 1.00 97.56 91 ASN A N 1
ATOM 678 C CA . ASN A 1 91 ? -15.722 2.910 6.951 1.00 97.56 91 ASN A CA 1
ATOM 679 C C . ASN A 1 91 ? -15.227 2.652 8.382 1.00 97.56 91 ASN A C 1
ATOM 681 O O . ASN A 1 91 ? -14.217 3.224 8.784 1.00 97.56 91 ASN A O 1
ATOM 685 N N . ALA A 1 92 ? -15.885 1.763 9.133 1.00 97.38 92 ALA A N 1
ATOM 686 C CA . ALA A 1 92 ? -15.481 1.438 10.503 1.00 97.38 92 ALA A CA 1
ATOM 687 C C . ALA A 1 92 ? -14.075 0.814 10.562 1.00 97.38 92 ALA A C 1
ATOM 689 O O . ALA A 1 92 ? -13.251 1.193 11.394 1.00 97.38 92 ALA A O 1
ATOM 690 N N . GLU A 1 93 ? -13.779 -0.103 9.641 1.00 97.56 93 G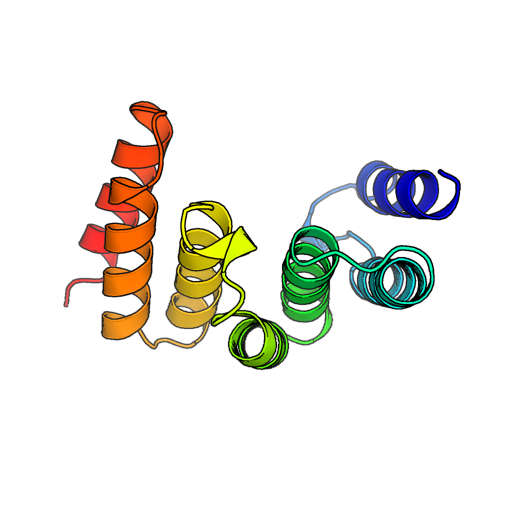LU A N 1
ATOM 691 C CA . GLU A 1 93 ? -12.463 -0.737 9.546 1.00 97.56 93 GLU A CA 1
ATOM 692 C C . GLU A 1 93 ? -11.415 0.249 9.026 1.00 97.56 93 GLU A C 1
ATOM 694 O O . GLU A 1 93 ? -10.322 0.344 9.579 1.00 97.56 93 GLU A O 1
ATOM 699 N N . ALA A 1 94 ? -11.765 1.044 8.010 1.00 98.06 94 ALA A N 1
ATOM 700 C CA . ALA A 1 94 ? -10.890 2.082 7.480 1.00 98.06 94 ALA A CA 1
ATOM 701 C C . ALA A 1 94 ? -10.476 3.093 8.558 1.00 98.06 94 ALA A C 1
ATOM 703 O O . ALA A 1 94 ? -9.307 3.469 8.653 1.00 98.06 94 ALA A O 1
ATOM 704 N N . ARG A 1 95 ? -11.425 3.499 9.409 1.00 97.94 95 ARG A N 1
ATOM 705 C CA . ARG A 1 95 ? -11.174 4.391 10.540 1.00 97.94 95 ARG A CA 1
ATOM 706 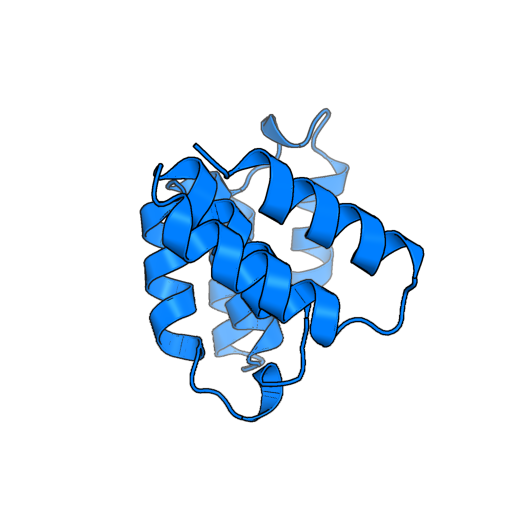C C . ARG A 1 95 ? -10.156 3.795 11.511 1.00 97.94 95 ARG A C 1
ATOM 708 O O . ARG A 1 95 ? -9.189 4.477 11.848 1.00 97.94 95 ARG A O 1
ATOM 715 N N . ALA A 1 96 ? -10.347 2.542 11.923 1.00 97.75 96 ALA A N 1
ATOM 716 C CA . ALA A 1 96 ? -9.431 1.863 12.839 1.00 97.75 96 ALA A CA 1
ATOM 717 C C . ALA A 1 96 ? -8.001 1.793 12.270 1.00 97.75 96 ALA A C 1
ATOM 719 O O . ALA A 1 96 ? -7.025 2.023 12.987 1.00 97.75 96 ALA A O 1
ATOM 720 N N . GLU A 1 97 ? -7.868 1.549 10.966 1.00 97.75 97 GLU A N 1
ATOM 721 C CA . GLU A 1 97 ? -6.568 1.533 10.298 1.00 97.75 97 GLU A CA 1
ATOM 722 C C . GLU A 1 97 ? -5.921 2.925 10.229 1.00 97.75 97 GLU A C 1
ATOM 724 O O . GLU A 1 97 ? -4.731 3.069 10.515 1.00 97.75 97 GLU A O 1
ATOM 729 N N . PHE A 1 98 ? -6.681 3.989 9.953 1.00 98.31 98 PHE A N 1
ATOM 730 C CA . PHE A 1 98 ? -6.132 5.349 9.999 1.00 98.31 98 PHE A CA 1
ATOM 731 C C . PHE A 1 98 ? -5.703 5.776 11.409 1.00 98.31 98 PHE A C 1
ATOM 733 O O . PHE A 1 98 ? -4.648 6.398 11.562 1.00 98.31 98 PHE A O 1
ATOM 740 N N . GLU A 1 99 ? -6.463 5.412 12.445 1.00 97.94 99 GLU A N 1
ATOM 741 C CA . GLU A 1 99 ? -6.080 5.629 13.847 1.00 97.94 9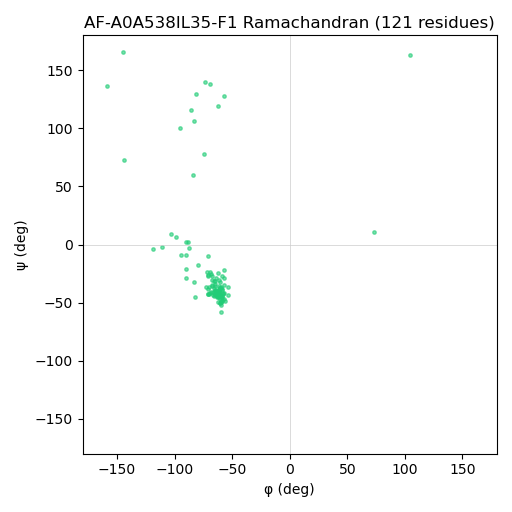9 GLU A CA 1
ATOM 742 C C . GLU A 1 99 ? -4.779 4.882 14.186 1.00 97.94 99 GLU A C 1
ATOM 744 O O . GLU A 1 99 ? -3.844 5.461 14.756 1.00 97.94 99 GLU A O 1
ATOM 749 N N . ARG A 1 100 ? -4.666 3.618 13.756 1.00 97.00 100 ARG A N 1
ATOM 750 C CA . ARG A 1 100 ? -3.446 2.820 13.910 1.00 97.00 100 ARG A CA 1
ATOM 751 C C . ARG A 1 100 ? -2.262 3.473 13.201 1.00 97.00 100 ARG A C 1
ATOM 753 O O . ARG A 1 100 ? -1.215 3.665 13.822 1.00 97.00 100 ARG A O 1
ATOM 760 N N . ALA A 1 101 ? -2.415 3.875 11.944 1.00 97.06 101 ALA A N 1
ATOM 761 C CA . ALA A 1 101 ? -1.370 4.558 11.187 1.00 97.06 101 ALA A CA 1
ATOM 762 C C . ALA A 1 101 ? -0.904 5.855 11.872 1.00 97.06 101 ALA A C 1
ATOM 764 O O . ALA A 1 101 ? 0.300 6.110 11.977 1.00 97.06 101 ALA A O 1
ATOM 765 N N . ALA A 1 102 ? -1.841 6.647 12.403 1.00 97.69 102 ALA A N 1
ATOM 766 C CA . ALA A 1 102 ? -1.548 7.884 13.124 1.00 97.69 102 ALA A CA 1
ATOM 767 C C . ALA A 1 102 ? -0.707 7.647 14.393 1.00 97.69 102 ALA A C 1
ATOM 769 O O . ALA A 1 102 ? 0.162 8.462 14.722 1.00 97.69 102 ALA A O 1
ATOM 770 N N . SER A 1 103 ? -0.937 6.528 15.089 1.00 97.00 103 SER A N 1
ATOM 771 C CA . SER A 1 103 ? -0.162 6.144 16.278 1.00 97.00 103 SER A CA 1
ATOM 772 C C . SER A 1 103 ? 1.275 5.704 15.964 1.00 97.00 103 SER A C 1
ATOM 774 O O . SER A 1 103 ? 2.160 5.867 16.802 1.00 97.00 103 SER A O 1
ATOM 776 N N . LEU A 1 104 ? 1.523 5.191 14.752 1.00 96.00 104 LEU A N 1
ATOM 777 C CA . LEU A 1 104 ? 2.826 4.666 14.336 1.00 96.00 104 LEU A CA 1
ATOM 778 C C . LEU A 1 104 ? 3.739 5.724 13.700 1.00 96.00 104 LEU A C 1
ATOM 780 O O . LEU A 1 104 ? 4.964 5.608 13.791 1.00 96.00 104 LEU A O 1
ATOM 784 N N . THR A 1 105 ? 3.187 6.759 13.054 1.00 95.06 105 THR A N 1
ATOM 785 C CA . THR A 1 105 ? 4.021 7.814 12.455 1.00 95.06 105 THR A CA 1
ATOM 786 C C . THR A 1 105 ? 4.620 8.742 13.519 1.00 95.06 105 THR A C 1
ATOM 788 O O . THR A 1 105 ? 3.975 9.147 14.495 1.00 95.06 105 THR A O 1
ATOM 791 N N . ARG A 1 106 ? 5.886 9.120 13.310 1.00 93.75 106 ARG A N 1
ATOM 792 C CA . ARG A 1 106 ? 6.592 10.144 14.101 1.00 93.75 106 ARG A CA 1
ATOM 793 C C . ARG A 1 106 ? 6.433 11.549 13.514 1.00 93.75 106 ARG A C 1
ATOM 795 O O . ARG A 1 106 ? 6.815 12.519 14.162 1.00 93.75 106 ARG A O 1
ATOM 802 N N . ASN A 1 107 ? 5.874 11.669 12.310 1.00 95.81 107 ASN A N 1
ATOM 803 C CA . ASN A 1 107 ? 5.654 12.943 11.642 1.00 95.81 107 ASN A CA 1
ATOM 804 C C . ASN A 1 107 ? 4.321 13.554 12.103 1.00 95.81 107 ASN A C 1
ATOM 806 O O . ASN A 1 107 ? 3.249 13.008 11.847 1.00 95.81 107 ASN A O 1
ATOM 810 N N . ALA A 1 108 ? 4.388 14.706 12.777 1.00 96.31 108 ALA A N 1
ATOM 811 C CA . ALA A 1 108 ? 3.210 15.379 13.325 1.00 96.31 108 ALA A CA 1
ATOM 812 C C . ALA A 1 108 ? 2.177 15.756 12.246 1.00 96.31 108 ALA A C 1
ATOM 814 O O . ALA A 1 108 ? 0.977 15.620 12.476 1.00 96.31 108 ALA A O 1
ATOM 815 N N . ARG A 1 109 ? 2.630 16.163 11.052 1.00 96.50 109 ARG A N 1
ATOM 816 C CA . ARG A 1 109 ? 1.738 16.538 9.946 1.00 96.50 109 ARG A CA 1
ATOM 817 C C . ARG A 1 109 ? 1.025 15.325 9.355 1.00 96.50 109 ARG A C 1
ATOM 819 O O . ARG A 1 109 ? -0.169 15.390 9.080 1.00 96.50 109 ARG A O 1
ATOM 826 N N . GLU A 1 110 ? 1.740 14.216 9.171 1.00 95.00 110 GLU A N 1
ATOM 827 C CA . GLU A 1 110 ? 1.125 12.958 8.724 1.00 95.00 110 GLU A CA 1
ATOM 828 C C . GLU A 1 110 ? 0.112 12.448 9.744 1.00 95.00 110 GLU A C 1
ATOM 830 O O . GLU A 1 110 ? -0.986 12.050 9.360 1.00 95.00 110 GLU A O 1
ATOM 835 N N . ARG A 1 111 ? 0.444 12.518 11.039 1.00 97.62 111 ARG A N 1
ATOM 836 C CA . ARG A 1 111 ? -0.472 12.141 12.117 1.00 97.62 111 ARG A CA 1
ATOM 837 C C . ARG A 1 111 ? -1.779 12.926 12.042 1.00 97.62 111 ARG A C 1
ATOM 839 O O . ARG A 1 111 ? -2.843 12.318 12.076 1.00 97.62 111 ARG A O 1
ATOM 846 N N . GLU A 1 112 ? -1.705 14.247 11.896 1.00 97.62 112 GLU A N 1
ATOM 847 C CA . GLU A 1 112 ? -2.887 15.111 11.780 1.00 97.62 112 GLU A CA 1
ATOM 848 C C . GLU A 1 112 ? -3.728 14.769 10.539 1.00 97.62 112 GLU A C 1
ATOM 850 O O . GLU A 1 112 ? -4.956 14.725 10.598 1.00 97.62 112 GLU A O 1
ATOM 855 N N . ILE A 1 113 ? -3.083 14.501 9.397 1.00 97.12 113 ILE A N 1
ATOM 856 C CA . ILE A 1 113 ? -3.782 14.069 8.179 1.00 97.12 113 ILE A CA 1
ATOM 857 C C . ILE A 1 113 ? -4.525 12.754 8.432 1.00 97.12 113 ILE A C 1
ATOM 859 O O . ILE A 1 113 ? -5.717 12.675 8.151 1.00 97.12 113 ILE A O 1
ATOM 863 N N . LEU A 1 114 ? -3.858 11.745 8.993 1.00 97.75 114 LEU A N 1
ATOM 864 C CA . LEU A 1 114 ? -4.456 10.432 9.250 1.00 97.75 114 LEU A CA 1
ATOM 865 C C . LEU A 1 114 ? -5.617 10.518 10.252 1.00 97.75 114 LEU A C 1
ATOM 867 O O . LEU A 1 114 ? -6.675 9.946 10.008 1.00 97.75 114 LEU A O 1
ATOM 871 N N . GLN A 1 115 ? -5.472 11.308 11.318 1.00 97.75 115 GLN A N 1
ATOM 872 C CA . GLN A 1 115 ? -6.547 11.553 12.286 1.00 97.75 115 GLN A CA 1
ATOM 873 C C . GLN A 1 115 ? -7.758 12.244 11.653 1.00 97.75 115 GLN A C 1
ATOM 875 O O . GLN A 1 115 ? -8.893 11.848 11.913 1.00 97.75 115 GLN A O 1
ATOM 880 N N . ARG A 1 116 ? -7.545 13.239 10.782 1.00 97.38 116 ARG A N 1
ATOM 881 C CA . ARG A 1 116 ? -8.647 13.880 10.046 1.00 97.38 116 ARG A CA 1
ATOM 882 C C . ARG A 1 116 ? -9.375 12.901 9.134 1.00 97.38 116 ARG A C 1
ATOM 884 O O . ARG A 1 116 ? -10.597 12.944 9.060 1.00 97.38 116 ARG A O 1
ATOM 891 N N . ARG A 1 117 ? -8.640 12.009 8.470 1.00 97.19 117 ARG A N 1
ATOM 892 C CA . ARG A 1 117 ? -9.229 10.975 7.610 1.00 97.19 117 ARG A CA 1
ATOM 893 C C . ARG A 1 117 ? -10.038 9.957 8.409 1.00 97.19 117 ARG A C 1
ATOM 895 O O . ARG A 1 117 ? -11.136 9.609 7.989 1.00 97.19 117 ARG A O 1
ATOM 902 N N . ALA A 1 118 ? -9.546 9.544 9.577 1.00 97.50 118 ALA A N 1
ATOM 903 C CA . ALA A 1 118 ? -10.312 8.718 10.508 1.00 97.50 118 ALA A CA 1
ATOM 904 C C . ALA A 1 118 ? -11.617 9.417 10.933 1.00 97.50 118 ALA A C 1
ATOM 906 O O . ALA A 1 118 ? -12.690 8.823 10.864 1.00 97.50 118 ALA A O 1
ATOM 907 N N . ALA A 1 119 ? -11.539 10.699 11.304 1.00 96.69 119 ALA A N 1
ATOM 908 C CA . ALA A 1 119 ? -12.701 11.480 11.722 1.00 96.69 119 ALA A CA 1
ATOM 909 C C . ALA A 1 119 ? -13.729 11.689 10.595 1.00 96.69 119 ALA A C 1
ATOM 911 O O . ALA A 1 119 ? -14.924 11.690 10.866 1.00 96.69 119 ALA A O 1
ATOM 912 N N . SER A 1 120 ? -13.295 11.820 9.335 1.00 95.81 120 SER A N 1
ATOM 913 C CA . SER A 1 120 ? -14.205 11.992 8.188 1.00 95.81 120 SER A CA 1
ATOM 914 C C . SER A 1 120 ? -15.009 10.744 7.813 1.00 95.81 120 SER A C 1
ATOM 916 O O . SER A 1 120 ? -15.887 10.829 6.965 1.00 95.81 120 SER A O 1
ATOM 918 N N . LEU A 1 121 ? -14.684 9.591 8.401 1.00 93.88 121 LEU A N 1
ATOM 919 C CA . LEU A 1 121 ? -15.386 8.323 8.181 1.00 93.88 121 LEU A CA 1
ATOM 920 C C . LEU A 1 121 ? -16.394 8.003 9.293 1.00 93.88 121 LEU A C 1
ATOM 922 O O . LEU A 1 121 ? -16.931 6.896 9.327 1.00 93.88 121 LEU A O 1
ATOM 926 N N . ALA A 1 122 ? -16.605 8.934 10.226 1.00 74.06 122 ALA A N 1
ATOM 927 C CA . ALA A 1 122 ? -17.626 8.820 11.252 1.00 74.06 122 ALA A CA 1
ATOM 928 C C . ALA A 1 122 ? -18.984 9.272 10.691 1.00 74.06 122 ALA A C 1
ATOM 930 O O . ALA A 1 122 ? -19.204 10.468 10.516 1.00 74.06 122 ALA A O 1
ATOM 931 N N . ASP A 1 123 ? -19.856 8.293 10.450 1.00 55.53 123 ASP A N 1
ATOM 932 C CA . ASP A 1 123 ? -21.318 8.420 10.490 1.00 55.53 123 ASP A CA 1
ATOM 933 C C . ASP A 1 123 ? -21.827 7.644 11.715 1.00 55.53 123 ASP A C 1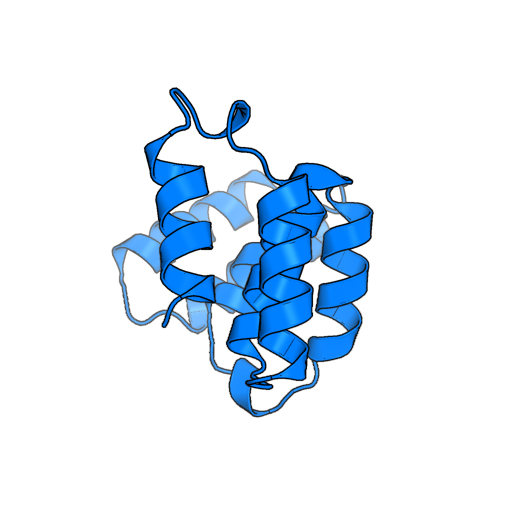
ATOM 935 O O . ASP A 1 123 ? -21.394 6.477 11.893 1.00 55.53 123 ASP A O 1
#